Protein AF-A0A1W9V615-F1 (afdb_monomer_lite)

Radius of gyration: 16.66 Å; chains: 1; bounding box: 46×24×48 Å

Foldseek 3Di:
DVVVVVVVVVVVVVLVVLLVVQLVVLLVVLCVLCVVFQADPVLSSVLSNVLSCVVSVLVVVCVVVVVPDPVVVSVVVSCVVSPPVSNVSRNVRGPPDDDD

pLDDT: mean 83.82, std 13.17, range [39.44, 96.44]

Sequence (100 aa):
MVLNTFNSVERDILENHLYNESFTIIYEVVNELASDIDVNEKDKIYIANFYKIAFVGTIIEWIKNNMIEDPNIIINKLQKIITGDIHRALLKFRKNEEPN

Secondary structure (DSSP, 8-state):
-HHHHHHHHHHHHHHHHHHHHHHHHHHHHHHHHTTTS-B-HHHHHHHHHHHHHHHHHHHHHHHHTTT-S-HHHHHHHHHHHHHHHHHHHHHHTBTT----

Structure (mmCIF, N/CA/C/O backbone):
data_AF-A0A1W9V615-F1
#
_entry.id   AF-A0A1W9V615-F1
#
loop_
_atom_site.group_PDB
_atom_site.id
_atom_site.type_symbol
_atom_site.label_atom_id
_atom_site.label_alt_id
_atom_site.label_comp_id
_atom_site.label_asym_id
_atom_site.label_entity_id
_atom_site.label_seq_id
_atom_site.pdbx_PDB_ins_code
_atom_site.Cartn_x
_atom_site.Cartn_y
_atom_site.Cartn_z
_atom_site.occupancy
_atom_site.B_iso_or_equiv
_atom_site.auth_seq_id
_atom_site.auth_comp_id
_atom_site.auth_asym_id
_atom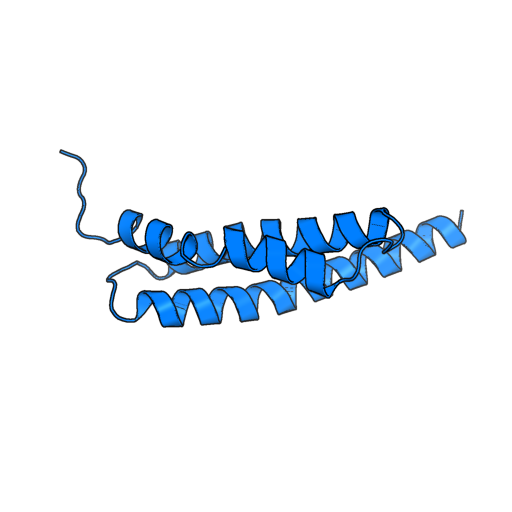_site.auth_atom_id
_atom_site.pdbx_PDB_model_num
ATOM 1 N N . MET A 1 1 ? 29.040 9.338 -16.635 1.00 49.78 1 MET A N 1
ATOM 2 C CA . MET A 1 1 ? 28.445 9.878 -15.391 1.00 49.78 1 MET A CA 1
ATOM 3 C C . MET A 1 1 ? 27.041 10.439 -15.630 1.00 49.78 1 MET A C 1
ATOM 5 O O . MET A 1 1 ? 26.149 10.062 -14.892 1.00 49.78 1 MET A O 1
ATOM 9 N N . VAL A 1 2 ? 26.806 11.201 -16.711 1.00 52.56 2 VAL A N 1
ATOM 10 C CA . VAL A 1 2 ? 25.481 11.769 -17.057 1.00 52.56 2 VAL A CA 1
ATOM 11 C C . VAL A 1 2 ? 24.377 10.715 -17.252 1.00 52.56 2 VAL A C 1
ATOM 13 O O . VAL A 1 2 ? 23.309 10.875 -16.685 1.00 52.56 2 VAL A O 1
ATOM 16 N N . LEU A 1 3 ? 24.632 9.602 -17.957 1.00 45.81 3 LEU A N 1
ATOM 17 C CA . LEU A 1 3 ? 23.621 8.549 -18.180 1.00 45.81 3 LEU A CA 1
ATOM 18 C C . LEU A 1 3 ? 23.212 7.817 -16.884 1.00 45.81 3 LEU A C 1
ATOM 20 O O . LEU A 1 3 ? 22.059 7.441 -16.716 1.00 45.81 3 LEU A O 1
ATOM 24 N N . ASN A 1 4 ? 24.146 7.653 -15.940 1.00 49.25 4 ASN A N 1
ATOM 25 C CA . ASN A 1 4 ? 23.865 7.015 -14.649 1.00 49.25 4 ASN A CA 1
ATOM 26 C C . ASN A 1 4 ? 23.037 7.929 -13.739 1.00 49.25 4 ASN A C 1
ATOM 28 O O . ASN A 1 4 ? 22.144 7.441 -13.059 1.00 49.25 4 ASN A O 1
ATOM 32 N N . THR A 1 5 ? 23.311 9.237 -13.761 1.00 53.31 5 THR A N 1
ATOM 33 C CA . THR A 1 5 ? 22.517 10.249 -13.050 1.00 53.31 5 THR A CA 1
ATOM 34 C C . THR A 1 5 ? 21.151 10.461 -13.707 1.00 53.31 5 THR A C 1
ATOM 36 O O . THR A 1 5 ? 20.156 10.621 -13.018 1.00 53.31 5 THR A O 1
ATOM 39 N N . PHE A 1 6 ? 21.066 10.401 -15.036 1.00 55.19 6 PHE A N 1
ATOM 40 C CA . PHE A 1 6 ? 19.795 10.471 -15.760 1.00 55.19 6 PHE A CA 1
ATOM 41 C C . PHE A 1 6 ? 18.902 9.266 -15.420 1.00 55.19 6 PHE A C 1
ATOM 43 O O . PHE A 1 6 ? 17.769 9.441 -14.983 1.00 55.19 6 PHE A O 1
ATOM 50 N N . ASN A 1 7 ? 19.472 8.054 -15.447 1.00 61.19 7 ASN A N 1
ATOM 51 C CA . ASN A 1 7 ? 18.787 6.837 -15.010 1.00 61.19 7 ASN A CA 1
ATOM 52 C C . ASN A 1 7 ? 18.434 6.831 -13.511 1.00 61.19 7 ASN A C 1
ATOM 54 O O . ASN A 1 7 ? 17.588 6.034 -13.109 1.00 61.19 7 ASN A O 1
ATOM 58 N N . SER A 1 8 ? 19.116 7.605 -12.656 1.00 66.88 8 SER A N 1
ATOM 59 C CA . SER A 1 8 ? 18.752 7.717 -11.236 1.00 66.88 8 SER A CA 1
ATOM 60 C C . SER A 1 8 ? 17.623 8.725 -11.030 1.00 66.88 8 SER A C 1
ATOM 62 O O . SER A 1 8 ? 16.685 8.420 -10.312 1.00 66.88 8 SER A O 1
ATOM 64 N N . VAL A 1 9 ? 17.655 9.865 -11.728 1.00 71.06 9 VAL A N 1
ATOM 65 C CA . VAL A 1 9 ? 16.590 10.880 -11.674 1.00 71.06 9 VAL A CA 1
ATOM 66 C C . VAL A 1 9 ? 15.263 10.328 -12.201 1.00 71.06 9 VAL A C 1
ATOM 68 O O . VAL A 1 9 ? 14.234 10.514 -11.560 1.00 71.06 9 VAL A O 1
ATOM 71 N N . GLU A 1 10 ? 15.261 9.601 -13.322 1.00 72.44 10 GLU A N 1
ATOM 72 C CA . GLU A 1 10 ? 14.039 8.956 -13.830 1.00 72.44 10 GLU A CA 1
ATOM 73 C C . GLU A 1 10 ? 13.511 7.873 -12.879 1.00 72.44 10 GLU A C 1
ATOM 75 O O . GLU A 1 10 ? 12.299 7.725 -12.723 1.00 72.44 10 GLU A O 1
ATOM 80 N N . ARG A 1 11 ? 14.413 7.155 -12.195 1.00 75.12 11 ARG A N 1
ATOM 81 C CA . ARG A 1 11 ? 14.037 6.190 -11.155 1.00 75.12 11 ARG A CA 1
ATOM 82 C C . ARG A 1 11 ? 13.401 6.868 -9.949 1.00 75.12 11 ARG A C 1
ATOM 84 O O . ARG A 1 11 ? 12.358 6.400 -9.514 1.00 75.12 11 ARG A O 1
ATOM 91 N N . ASP A 1 12 ? 13.960 7.975 -9.472 1.00 81.12 12 ASP A N 1
ATOM 92 C CA . ASP A 1 12 ? 13.401 8.732 -8.347 1.00 81.12 12 ASP A CA 1
ATOM 93 C C . ASP A 1 12 ? 12.025 9.330 -8.692 1.00 81.12 12 ASP A C 1
ATOM 95 O O . ASP A 1 12 ? 11.122 9.356 -7.856 1.00 81.12 12 ASP A O 1
ATOM 99 N N . ILE A 1 13 ? 11.830 9.791 -9.935 1.00 82.88 13 ILE A N 1
ATOM 100 C CA . ILE A 1 13 ? 10.528 10.282 -10.416 1.00 82.88 13 ILE A CA 1
ATOM 101 C C . ILE A 1 13 ? 9.504 9.144 -10.455 1.00 82.88 13 ILE A C 1
ATOM 103 O O . ILE A 1 13 ? 8.395 9.303 -9.944 1.00 82.88 13 ILE A O 1
ATOM 107 N N . LEU A 1 14 ? 9.875 7.998 -11.031 1.00 83.31 14 LEU A N 1
ATOM 108 C CA . LEU A 1 14 ? 9.008 6.824 -11.100 1.00 83.31 14 LEU A CA 1
ATOM 109 C C . LEU A 1 14 ? 8.656 6.305 -9.703 1.00 83.31 14 LEU A C 1
ATOM 111 O O . LEU A 1 14 ? 7.495 6.025 -9.428 1.00 83.31 14 LEU A O 1
ATOM 115 N N . GLU A 1 15 ? 9.640 6.207 -8.815 1.00 84.12 15 GLU A N 1
ATOM 116 C CA . GLU A 1 15 ? 9.455 5.753 -7.441 1.00 84.12 15 GLU A CA 1
ATOM 117 C C . GLU A 1 15 ? 8.520 6.692 -6.666 1.00 84.12 15 GLU A C 1
ATOM 119 O O . GLU A 1 15 ? 7.556 6.227 -6.059 1.00 84.12 15 GLU A O 1
ATOM 124 N N . ASN A 1 16 ? 8.712 8.011 -6.765 1.00 86.75 16 ASN A N 1
ATOM 125 C CA . ASN A 1 16 ? 7.805 8.984 -6.150 1.00 86.75 16 ASN A CA 1
ATOM 126 C C . ASN A 1 16 ? 6.382 8.908 -6.716 1.00 86.75 16 ASN A C 1
ATOM 128 O O . ASN A 1 16 ? 5.414 8.978 -5.957 1.00 86.75 16 ASN A O 1
ATOM 132 N N . HIS A 1 17 ? 6.240 8.748 -8.034 1.00 87.25 17 HIS A N 1
ATOM 133 C CA . HIS A 1 17 ? 4.930 8.569 -8.656 1.00 87.25 17 HIS A CA 1
ATOM 134 C C . HIS A 1 17 ? 4.243 7.298 -8.137 1.00 87.25 17 HIS A C 1
ATOM 136 O O . HIS A 1 17 ? 3.109 7.367 -7.668 1.00 87.25 17 HIS A O 1
ATOM 142 N N . LEU A 1 18 ? 4.957 6.167 -8.116 1.00 87.56 18 LEU A N 1
ATOM 143 C CA . LEU A 1 18 ? 4.449 4.904 -7.584 1.00 87.56 18 LEU A CA 1
ATOM 144 C C . LEU A 1 18 ? 4.044 5.029 -6.114 1.00 87.56 18 LEU A C 1
ATOM 146 O O . LEU A 1 18 ? 2.983 4.532 -5.746 1.00 87.56 18 LEU A O 1
ATOM 150 N N . TYR A 1 19 ? 4.832 5.705 -5.275 1.00 88.50 19 TYR A N 1
ATOM 151 C CA . TYR A 1 19 ? 4.476 5.918 -3.870 1.00 88.50 19 TYR A CA 1
ATOM 152 C C . TYR A 1 19 ? 3.191 6.720 -3.692 1.00 88.50 19 TYR A C 1
ATOM 154 O O . TYR A 1 19 ? 2.379 6.358 -2.838 1.00 88.50 19 TYR A O 1
ATOM 162 N N . ASN A 1 20 ? 3.001 7.779 -4.476 1.00 89.00 20 ASN A N 1
ATOM 163 C CA . ASN A 1 20 ? 1.821 8.630 -4.367 1.00 89.00 20 ASN A CA 1
ATOM 164 C C . ASN A 1 20 ? 0.555 7.891 -4.815 1.00 89.00 20 ASN A C 1
ATOM 166 O O . ASN A 1 20 ? -0.415 7.836 -4.061 1.00 89.00 20 ASN A O 1
ATOM 170 N N . GLU A 1 21 ? 0.586 7.255 -5.988 1.00 89.50 21 GLU A N 1
ATOM 171 C CA . GLU A 1 21 ? -0.566 6.509 -6.515 1.00 89.50 21 GLU A CA 1
ATOM 172 C C . GLU A 1 21 ? -0.907 5.301 -5.633 1.00 89.50 21 GLU A C 1
ATOM 174 O O . GLU A 1 21 ? -2.064 5.072 -5.278 1.00 89.50 21 GLU A O 1
ATOM 179 N N . SER A 1 22 ? 0.114 4.553 -5.202 1.00 89.69 22 SER A N 1
ATOM 180 C CA . SER A 1 22 ? -0.093 3.360 -4.376 1.00 89.69 22 SER A CA 1
ATOM 181 C C . SER A 1 22 ? -0.662 3.707 -3.006 1.00 89.69 22 SER A C 1
ATOM 183 O O . SER A 1 22 ? -1.425 2.918 -2.458 1.00 89.69 22 SER A O 1
ATOM 185 N N . PHE A 1 23 ? -0.318 4.868 -2.435 1.00 92.38 23 PHE A N 1
ATOM 186 C CA . PHE A 1 23 ? -0.924 5.290 -1.175 1.00 92.38 23 PHE A CA 1
ATOM 187 C C . PHE A 1 23 ? -2.433 5.467 -1.329 1.00 92.38 23 PHE A C 1
ATOM 189 O O . PHE A 1 23 ? -3.174 4.899 -0.534 1.00 92.38 23 PHE A O 1
ATOM 196 N N . THR A 1 24 ? -2.876 6.197 -2.356 1.00 93.12 24 THR A N 1
ATOM 197 C CA . THR A 1 24 ? -4.300 6.439 -2.622 1.00 93.12 24 THR A CA 1
ATOM 198 C C . THR A 1 24 ? -5.059 5.125 -2.782 1.00 93.12 24 THR A C 1
ATOM 200 O O . THR A 1 24 ? -6.013 4.884 -2.048 1.00 93.12 24 THR A O 1
ATOM 203 N N . ILE A 1 25 ? -4.569 4.231 -3.648 1.00 90.38 25 ILE A N 1
ATOM 204 C CA . ILE A 1 25 ? -5.206 2.932 -3.920 1.00 90.38 25 ILE A CA 1
ATOM 205 C C . ILE A 1 25 ? -5.324 2.096 -2.641 1.00 90.38 25 ILE A C 1
ATOM 207 O O . ILE A 1 25 ? -6.389 1.575 -2.314 1.00 90.38 25 ILE A O 1
ATOM 211 N N . ILE A 1 26 ? -4.227 1.953 -1.894 1.00 91.81 26 ILE A N 1
ATOM 212 C CA . ILE A 1 26 ? -4.219 1.128 -0.683 1.00 91.81 26 ILE A CA 1
ATOM 213 C C . ILE A 1 26 ? -5.085 1.758 0.412 1.00 91.81 26 ILE A C 1
ATOM 215 O O . ILE A 1 26 ? -5.775 1.041 1.133 1.00 91.81 26 ILE A O 1
ATOM 219 N N . TYR A 1 27 ? -5.064 3.081 0.550 1.00 95.00 27 TYR A N 1
ATOM 220 C CA . TYR A 1 27 ? -5.849 3.782 1.557 1.00 95.00 27 TYR A CA 1
ATOM 221 C C . TYR A 1 27 ? -7.358 3.702 1.281 1.00 95.00 27 TYR A C 1
ATOM 223 O O . TYR A 1 27 ? -8.127 3.509 2.221 1.00 95.00 27 TYR A O 1
ATOM 231 N N . GLU A 1 28 ? -7.789 3.759 0.019 1.00 93.75 28 GLU A N 1
ATOM 232 C CA . GLU A 1 28 ? -9.185 3.504 -0.365 1.00 93.75 28 GLU A CA 1
ATOM 233 C C . GLU A 1 28 ? -9.635 2.097 0.050 1.00 93.75 28 GLU A C 1
ATOM 235 O O . GLU A 1 28 ? -10.664 1.958 0.711 1.00 93.75 28 GLU A O 1
ATOM 240 N N . VAL A 1 29 ? -8.817 1.072 -0.218 1.00 91.62 29 VAL A N 1
ATOM 241 C CA . VAL A 1 29 ? -9.092 -0.312 0.212 1.00 91.62 29 VAL A CA 1
ATOM 242 C C . VAL A 1 29 ? -9.142 -0.430 1.739 1.00 91.62 29 VAL A C 1
ATOM 244 O O . VAL A 1 29 ? -10.013 -1.103 2.286 1.00 91.62 29 VAL A O 1
ATOM 247 N N . VAL A 1 30 ? -8.224 0.224 2.458 1.00 94.00 30 VAL A N 1
ATOM 248 C CA . VAL A 1 30 ? -8.238 0.253 3.930 1.00 94.00 30 VAL A CA 1
ATOM 249 C C . VAL A 1 30 ? -9.522 0.899 4.449 1.00 94.00 30 VAL A C 1
ATOM 251 O O . VAL A 1 30 ? -10.109 0.388 5.399 1.00 94.00 30 VAL A O 1
ATOM 254 N N . ASN A 1 31 ? -9.972 1.995 3.838 1.00 95.06 31 ASN A N 1
ATOM 255 C CA . ASN A 1 31 ? -11.207 2.669 4.227 1.00 95.06 31 ASN A CA 1
ATOM 256 C C . ASN A 1 31 ? -12.448 1.825 3.957 1.00 95.06 31 ASN A C 1
ATOM 258 O O . ASN A 1 31 ? -13.313 1.756 4.828 1.00 95.06 31 ASN A O 1
ATOM 262 N N . GLU A 1 32 ? -12.514 1.167 2.799 1.00 93.31 32 GLU A N 1
ATOM 263 C CA . GLU A 1 32 ? -13.593 0.237 2.463 1.00 93.31 32 GLU A CA 1
ATOM 264 C C . GLU A 1 32 ? -13.661 -0.906 3.482 1.00 93.31 32 GLU A C 1
ATOM 266 O O . GLU A 1 32 ? -14.711 -1.165 4.058 1.00 93.31 32 GLU A O 1
ATOM 271 N N . LEU A 1 33 ? -12.525 -1.537 3.795 1.00 92.38 33 LEU A N 1
ATOM 272 C CA . LEU A 1 33 ? -12.469 -2.649 4.750 1.00 92.38 33 LEU A CA 1
ATOM 273 C C . LEU A 1 33 ? -12.687 -2.227 6.209 1.00 92.38 33 LEU A C 1
ATOM 275 O O . LEU A 1 33 ? -13.009 -3.067 7.048 1.00 92.38 33 LEU A O 1
ATOM 279 N N . ALA A 1 34 ? -12.477 -0.951 6.532 1.00 93.94 34 ALA A N 1
ATOM 280 C CA . ALA A 1 34 ? -12.672 -0.408 7.869 1.00 93.94 34 ALA A CA 1
ATOM 281 C C . ALA A 1 34 ? -14.069 0.191 8.083 1.00 93.94 34 ALA A C 1
ATOM 283 O O . ALA A 1 34 ? -14.313 0.715 9.169 1.00 93.94 34 ALA A O 1
ATOM 284 N N . SER A 1 35 ? -14.975 0.154 7.096 1.00 92.75 35 SER A N 1
ATOM 285 C CA . SER A 1 35 ? -16.310 0.765 7.209 1.00 92.75 35 SER A CA 1
ATOM 286 C C . SER A 1 35 ? -17.087 0.269 8.432 1.00 92.75 35 SER A C 1
ATOM 288 O O . SER A 1 35 ? -17.771 1.055 9.084 1.00 92.75 35 SER A O 1
ATOM 290 N N . ASP A 1 36 ? -16.905 -1.008 8.779 1.00 91.50 36 ASP A N 1
ATOM 291 C CA . ASP A 1 36 ? -17.581 -1.685 9.890 1.00 91.50 36 ASP A CA 1
ATOM 292 C C . ASP A 1 36 ? -16.662 -1.925 11.108 1.00 91.50 36 ASP A C 1
ATOM 294 O O . ASP A 1 36 ? -17.005 -2.680 12.022 1.00 91.50 36 ASP A O 1
ATOM 298 N N . ILE A 1 37 ? -15.477 -1.300 11.142 1.00 92.25 37 ILE A N 1
ATOM 299 C CA . ILE A 1 37 ? -14.484 -1.469 12.213 1.00 92.25 37 ILE A CA 1
ATOM 300 C C . ILE A 1 37 ? -14.129 -0.101 12.799 1.00 92.25 37 ILE A C 1
ATOM 302 O O . ILE A 1 37 ? -13.605 0.775 12.112 1.00 92.25 37 ILE A O 1
ATOM 306 N N . ASP A 1 38 ? -14.346 0.074 14.104 1.00 93.31 38 ASP A N 1
ATOM 307 C CA . ASP A 1 38 ? -13.947 1.300 14.799 1.00 93.31 38 ASP A CA 1
ATOM 308 C C . ASP A 1 38 ? -12.423 1.344 15.017 1.00 93.31 38 ASP A C 1
ATOM 310 O O . ASP A 1 38 ? -11.890 0.867 16.024 1.00 93.31 38 ASP A O 1
ATOM 314 N N . VAL A 1 39 ? -11.723 1.900 14.027 1.00 94.06 39 VAL A N 1
ATOM 315 C CA . VAL A 1 39 ? -10.269 2.115 13.994 1.00 94.06 39 VAL A CA 1
ATOM 316 C C . VAL A 1 39 ? -9.981 3.611 13.876 1.00 94.06 39 VAL A C 1
ATOM 318 O O . VAL A 1 39 ? -10.665 4.327 13.138 1.00 94.06 39 VAL A O 1
ATOM 321 N N . ASN A 1 40 ? -8.961 4.114 14.580 1.00 94.19 40 ASN A N 1
ATOM 322 C CA . ASN A 1 40 ? -8.551 5.512 14.434 1.00 94.19 40 ASN A CA 1
ATOM 323 C C . ASN A 1 40 ? -8.021 5.799 13.028 1.00 94.19 40 ASN A C 1
ATOM 325 O O . ASN A 1 40 ? -7.316 4.989 12.433 1.00 94.19 40 ASN A O 1
ATOM 329 N N . GLU A 1 41 ? -8.225 7.028 12.562 1.00 95.06 41 GLU A N 1
ATOM 330 C CA . GLU A 1 41 ? -7.693 7.483 11.277 1.00 95.06 41 GLU A CA 1
ATOM 331 C C . GLU A 1 41 ? -6.164 7.342 11.176 1.00 95.06 41 GLU A C 1
ATOM 333 O O . GLU A 1 41 ? -5.626 6.912 10.160 1.00 95.06 41 GLU A O 1
ATOM 338 N N . LYS A 1 42 ? -5.445 7.619 12.272 1.00 95.25 42 LYS A N 1
ATOM 339 C CA . LYS A 1 42 ? -3.984 7.454 12.332 1.00 95.25 42 LYS A CA 1
ATOM 340 C C . LYS A 1 42 ? -3.546 6.010 12.083 1.00 95.25 42 LYS A C 1
ATOM 342 O O . LYS A 1 42 ? -2.549 5.794 11.399 1.00 95.25 42 LYS A O 1
ATOM 347 N N . ASP A 1 43 ? -4.298 5.046 12.605 1.00 95.38 43 ASP A N 1
ATOM 348 C CA . ASP A 1 43 ? -3.991 3.625 12.456 1.00 95.38 43 ASP A CA 1
ATOM 349 C C . ASP A 1 43 ? -4.310 3.157 11.030 1.00 95.38 43 ASP A C 1
ATOM 351 O O . ASP A 1 43 ? -3.512 2.440 10.430 1.00 95.38 43 ASP A O 1
ATOM 355 N N . LYS A 1 44 ? -5.399 3.652 10.420 1.00 95.38 44 LYS A N 1
ATOM 356 C CA . LYS A 1 44 ? -5.694 3.425 8.993 1.00 95.38 44 LYS A CA 1
ATOM 357 C C . LYS A 1 44 ? -4.573 3.943 8.091 1.00 95.38 44 LYS A C 1
ATOM 359 O O . LYS A 1 44 ? -4.095 3.216 7.221 1.00 95.38 44 LYS A O 1
ATOM 364 N N . ILE A 1 45 ? -4.102 5.169 8.331 1.00 96.44 45 ILE A N 1
ATOM 365 C CA . ILE A 1 45 ? -2.974 5.767 7.600 1.00 96.44 45 ILE A CA 1
ATOM 366 C C . ILE A 1 45 ? -1.694 4.946 7.801 1.00 96.44 45 ILE A C 1
ATOM 368 O O . ILE A 1 45 ? -0.926 4.760 6.853 1.00 96.44 45 ILE A O 1
ATOM 372 N N . TYR A 1 46 ? -1.442 4.450 9.014 1.00 95.38 46 TYR A N 1
ATOM 373 C CA . TYR A 1 46 ? -0.284 3.605 9.298 1.00 95.38 46 TYR A CA 1
ATOM 374 C C . TYR A 1 46 ? -0.344 2.280 8.525 1.00 95.38 46 TYR A C 1
ATOM 376 O O . TYR A 1 46 ? 0.609 1.935 7.823 1.00 95.38 46 TYR A O 1
ATOM 384 N N . ILE A 1 47 ? -1.484 1.585 8.585 1.00 93.94 47 ILE A N 1
ATOM 385 C CA . ILE A 1 47 ? -1.749 0.351 7.835 1.00 93.94 47 ILE A CA 1
ATOM 386 C C . ILE A 1 47 ? -1.547 0.597 6.334 1.00 93.94 47 ILE A C 1
ATOM 388 O O . ILE A 1 47 ? -0.789 -0.127 5.688 1.00 93.94 47 ILE A O 1
ATOM 392 N N . ALA A 1 48 ? -2.148 1.656 5.784 1.00 94.38 48 ALA A N 1
ATOM 393 C CA . ALA A 1 48 ? -2.017 1.985 4.369 1.00 94.38 48 ALA A CA 1
ATOM 394 C C . ALA A 1 48 ? -0.560 2.253 3.963 1.00 94.38 48 ALA A C 1
ATOM 396 O O . ALA A 1 48 ? -0.091 1.749 2.943 1.00 94.38 48 ALA A O 1
ATOM 397 N N . ASN A 1 49 ? 0.196 2.986 4.785 1.00 94.81 49 ASN A N 1
ATOM 398 C CA . ASN A 1 49 ? 1.613 3.235 4.530 1.00 94.81 49 ASN A CA 1
ATOM 399 C C . ASN A 1 49 ? 2.455 1.956 4.538 1.00 94.81 49 ASN A C 1
ATOM 401 O O . ASN A 1 49 ? 3.337 1.822 3.688 1.00 94.81 49 ASN A O 1
ATOM 405 N N . PHE A 1 50 ? 2.187 1.023 5.453 1.00 93.38 50 PHE A N 1
ATOM 406 C CA . PHE A 1 50 ? 2.893 -0.256 5.505 1.00 93.38 50 PHE A CA 1
ATOM 407 C C . PHE A 1 50 ? 2.701 -1.055 4.207 1.00 93.38 50 PHE A C 1
ATOM 409 O O . PHE A 1 50 ? 3.678 -1.444 3.563 1.00 93.38 50 PHE A O 1
ATOM 416 N N . TYR A 1 51 ? 1.453 -1.235 3.768 1.00 91.38 51 TYR A N 1
ATOM 417 C CA . TYR A 1 51 ? 1.160 -1.987 2.544 1.00 91.38 51 TYR A CA 1
ATOM 418 C C . TYR A 1 51 ? 1.590 -1.254 1.270 1.00 91.38 51 TYR A C 1
ATOM 420 O O . TYR A 1 51 ? 2.055 -1.902 0.335 1.00 91.38 51 TYR A O 1
ATOM 428 N N . LYS A 1 52 ? 1.542 0.084 1.247 1.00 91.38 52 LYS A N 1
ATOM 429 C CA . LYS A 1 52 ? 2.134 0.901 0.176 1.00 91.38 52 LYS A CA 1
ATOM 430 C C . LYS A 1 52 ? 3.621 0.591 -0.008 1.00 91.38 52 LYS A C 1
ATOM 432 O O . LYS A 1 52 ? 4.062 0.406 -1.136 1.00 91.38 52 LYS A O 1
ATOM 437 N N . ILE A 1 53 ? 4.398 0.529 1.078 1.00 90.94 53 ILE A N 1
ATOM 438 C CA . ILE A 1 53 ? 5.840 0.230 1.003 1.00 90.94 53 ILE A CA 1
ATOM 439 C C . ILE A 1 53 ? 6.067 -1.162 0.409 1.00 90.94 53 ILE A C 1
ATOM 441 O O . ILE A 1 53 ? 6.883 -1.308 -0.499 1.00 90.94 53 ILE A O 1
ATOM 445 N N . ALA A 1 54 ? 5.320 -2.168 0.872 1.00 89.19 54 ALA A N 1
ATOM 446 C CA . ALA A 1 54 ? 5.409 -3.521 0.328 1.00 89.19 54 ALA A CA 1
ATOM 447 C C . ALA A 1 54 ? 5.049 -3.561 -1.168 1.00 89.19 54 ALA A C 1
ATOM 449 O O . ALA A 1 54 ? 5.731 -4.217 -1.957 1.00 89.19 54 ALA A O 1
ATOM 450 N N . PHE A 1 55 ? 4.016 -2.818 -1.572 1.00 87.75 55 PHE A N 1
ATOM 451 C CA . PHE A 1 55 ? 3.559 -2.759 -2.955 1.00 87.75 55 PHE A CA 1
ATOM 452 C C . PHE A 1 55 ? 4.598 -2.117 -3.880 1.00 87.75 55 PHE A C 1
ATOM 454 O O . PHE A 1 55 ? 5.030 -2.729 -4.857 1.00 87.75 55 PHE A O 1
ATOM 461 N N . VAL A 1 56 ? 5.066 -0.918 -3.528 1.00 89.31 56 VAL A N 1
ATOM 462 C CA . VAL A 1 56 ? 6.070 -0.186 -4.309 1.00 89.31 56 VAL A CA 1
ATOM 463 C C . VAL A 1 56 ? 7.399 -0.937 -4.340 1.00 89.31 56 VAL A C 1
ATOM 465 O O . VAL A 1 56 ? 7.990 -1.077 -5.408 1.00 89.31 56 VAL A O 1
ATOM 468 N N . GLY A 1 57 ? 7.839 -1.496 -3.208 1.00 88.62 57 GLY A N 1
ATOM 469 C CA . GLY A 1 57 ? 9.053 -2.312 -3.140 1.00 88.62 57 GLY A CA 1
ATOM 470 C C . GLY A 1 57 ? 9.008 -3.511 -4.089 1.00 88.62 57 GLY A C 1
ATOM 471 O O . GLY A 1 57 ? 9.978 -3.762 -4.801 1.00 88.62 57 GLY A O 1
ATOM 472 N N . THR A 1 58 ? 7.855 -4.180 -4.177 1.00 88.50 58 THR A N 1
ATOM 473 C CA . THR A 1 58 ? 7.637 -5.305 -5.101 1.00 88.50 58 THR A CA 1
ATOM 474 C C . THR A 1 58 ? 7.751 -4.871 -6.569 1.00 88.50 58 THR A C 1
ATOM 476 O O . THR A 1 58 ? 8.409 -5.538 -7.368 1.00 88.50 58 THR A O 1
ATOM 479 N N . ILE A 1 59 ? 7.154 -3.732 -6.937 1.00 86.00 59 ILE A N 1
ATOM 480 C CA . ILE A 1 59 ? 7.237 -3.193 -8.306 1.00 86.00 59 ILE A CA 1
ATOM 481 C C . ILE A 1 59 ? 8.675 -2.787 -8.645 1.00 86.00 59 ILE A C 1
ATOM 483 O O . ILE A 1 59 ? 9.170 -3.099 -9.728 1.00 86.00 59 ILE A O 1
ATOM 487 N N . ILE A 1 60 ? 9.369 -2.124 -7.720 1.00 86.75 60 ILE A N 1
ATOM 488 C CA . ILE A 1 60 ? 10.764 -1.716 -7.911 1.00 86.75 60 ILE A CA 1
ATOM 489 C C . ILE A 1 60 ? 11.665 -2.937 -8.092 1.00 86.75 60 ILE A C 1
ATOM 491 O O . ILE A 1 60 ? 12.546 -2.918 -8.951 1.00 86.75 60 ILE A O 1
ATOM 495 N N . GLU A 1 61 ? 11.470 -3.995 -7.306 1.00 87.75 61 GLU A N 1
ATOM 496 C CA . GLU A 1 61 ? 12.224 -5.241 -7.452 1.00 87.75 61 GLU A CA 1
ATOM 497 C C . GLU A 1 61 ? 11.996 -5.877 -8.827 1.00 87.75 61 GLU A C 1
ATOM 499 O O . GLU A 1 61 ? 12.956 -6.256 -9.500 1.00 87.75 61 GLU A O 1
ATOM 504 N N . TRP A 1 62 ? 10.751 -5.907 -9.302 1.00 87.38 62 TRP A N 1
ATOM 505 C CA . TRP A 1 62 ? 10.435 -6.387 -10.645 1.00 87.38 62 TRP A CA 1
ATOM 506 C C . TRP A 1 62 ? 11.124 -5.579 -11.751 1.00 87.38 62 TRP A C 1
ATOM 508 O O . TRP A 1 62 ? 11.732 -6.158 -12.655 1.00 87.38 62 TRP A O 1
ATOM 518 N N . ILE A 1 63 ? 11.096 -4.247 -11.652 1.00 84.00 63 ILE A N 1
ATOM 519 C CA . ILE A 1 63 ? 11.777 -3.355 -12.600 1.00 84.00 63 ILE A CA 1
ATOM 520 C C . ILE A 1 63 ? 13.293 -3.589 -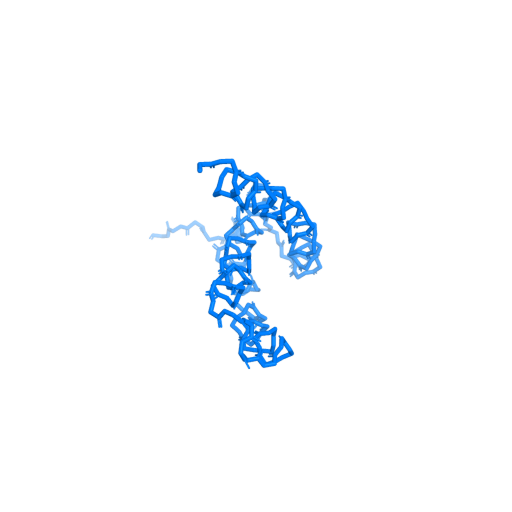12.565 1.00 84.00 6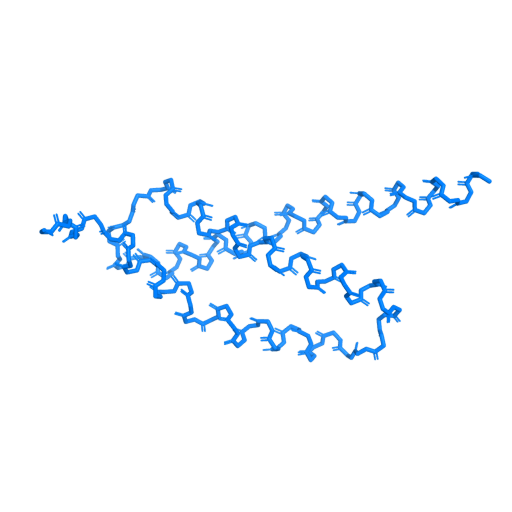3 ILE A C 1
ATOM 522 O O . ILE A 1 63 ? 13.928 -3.693 -13.615 1.00 84.00 63 ILE A O 1
ATOM 526 N N . LYS A 1 64 ? 13.884 -3.720 -11.368 1.00 84.88 64 LYS A N 1
ATOM 527 C CA . LYS A 1 64 ? 15.315 -4.024 -11.187 1.00 84.88 64 LYS A CA 1
ATOM 528 C C . LYS A 1 64 ? 15.704 -5.372 -11.794 1.00 84.88 64 LYS A C 1
ATOM 530 O O . LYS A 1 64 ? 16.815 -5.500 -12.300 1.00 84.88 64 LYS A O 1
ATOM 535 N N . ASN A 1 65 ? 14.788 -6.336 -11.796 1.00 86.25 65 ASN A N 1
ATOM 536 C CA . ASN A 1 65 ? 14.964 -7.657 -12.396 1.00 86.25 65 ASN A CA 1
ATOM 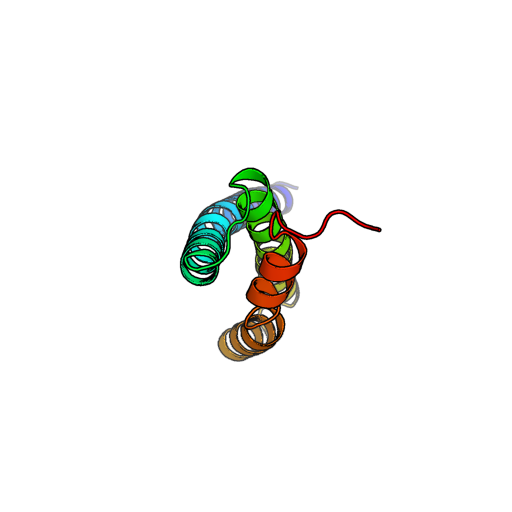537 C C . ASN A 1 65 ? 14.600 -7.689 -13.893 1.00 86.25 65 ASN A C 1
ATOM 539 O O . ASN A 1 65 ? 14.178 -8.724 -14.405 1.00 86.25 65 ASN A O 1
ATOM 543 N N . ASN A 1 66 ? 14.763 -6.566 -14.604 1.00 85.12 66 ASN A N 1
ATOM 544 C CA . ASN A 1 66 ? 14.501 -6.418 -16.040 1.00 85.12 66 ASN A CA 1
ATOM 545 C C . ASN A 1 66 ? 13.089 -6.838 -16.476 1.00 85.12 66 ASN A C 1
ATOM 547 O O . ASN A 1 66 ? 12.893 -7.210 -17.632 1.00 85.12 66 ASN A O 1
ATOM 551 N N . MET A 1 67 ? 12.111 -6.776 -15.569 1.00 86.69 67 MET A N 1
ATOM 552 C CA . MET A 1 67 ? 10.706 -7.061 -15.863 1.00 86.69 67 MET A CA 1
ATOM 553 C C . MET A 1 67 ? 10.469 -8.447 -16.497 1.00 86.69 67 MET A C 1
ATOM 555 O O . MET A 1 67 ? 9.597 -8.607 -17.345 1.00 86.69 67 MET A O 1
ATOM 559 N N . ILE A 1 68 ? 11.271 -9.452 -16.116 1.00 87.75 68 ILE A N 1
ATOM 560 C CA . ILE A 1 68 ? 11.248 -10.790 -16.740 1.00 87.75 68 ILE A CA 1
ATOM 561 C C . ILE A 1 68 ? 9.930 -11.530 -16.465 1.00 87.75 68 ILE A C 1
ATOM 563 O O . ILE A 1 68 ? 9.420 -12.237 -17.333 1.00 87.75 68 ILE A O 1
ATOM 567 N N . GLU A 1 69 ? 9.389 -11.398 -15.252 1.00 86.62 69 GLU A N 1
ATOM 568 C CA . GLU A 1 69 ? 8.084 -11.968 -14.901 1.00 86.62 69 GLU A CA 1
ATOM 569 C C . GLU A 1 69 ? 6.948 -11.137 -15.509 1.00 86.62 69 GLU A C 1
ATOM 571 O O . GLU A 1 69 ? 7.039 -9.915 -15.592 1.00 86.62 69 GLU A O 1
ATOM 576 N N . ASP A 1 70 ? 5.844 -11.786 -15.883 1.00 88.06 70 ASP A N 1
ATOM 577 C CA . ASP A 1 70 ? 4.632 -11.073 -16.289 1.00 88.06 70 ASP A CA 1
ATOM 578 C C . ASP A 1 70 ? 4.123 -10.207 -15.112 1.00 88.06 70 ASP A C 1
ATOM 580 O O . ASP A 1 70 ? 3.964 -10.726 -13.998 1.00 88.06 70 ASP A O 1
ATOM 584 N N . PRO A 1 71 ? 3.844 -8.906 -15.320 1.00 81.69 71 PRO A N 1
ATOM 585 C CA . PRO A 1 71 ? 3.397 -8.009 -14.253 1.00 81.69 71 PRO A CA 1
ATOM 586 C C . PRO A 1 71 ? 2.125 -8.503 -13.551 1.00 81.69 71 PRO A C 1
ATOM 588 O O . PRO A 1 71 ? 1.978 -8.322 -12.342 1.00 81.69 71 PRO A O 1
ATOM 591 N N . ASN A 1 72 ? 1.230 -9.197 -14.261 1.00 84.88 72 ASN A N 1
ATOM 592 C CA . ASN A 1 72 ? 0.019 -9.764 -13.674 1.00 84.88 72 ASN A CA 1
ATOM 593 C C . ASN A 1 72 ? 0.340 -10.864 -12.660 1.00 84.88 72 ASN A C 1
ATOM 595 O O . ASN A 1 72 ? -0.385 -11.028 -11.681 1.00 84.88 72 ASN A O 1
ATOM 599 N N . ILE A 1 73 ? 1.422 -11.625 -12.854 1.00 87.62 73 ILE A N 1
ATOM 600 C CA . ILE A 1 73 ? 1.846 -12.653 -11.893 1.00 87.62 73 ILE A CA 1
ATOM 601 C C . ILE A 1 73 ? 2.259 -11.993 -10.580 1.00 87.62 73 ILE A C 1
ATOM 603 O O . ILE A 1 73 ? 1.871 -12.457 -9.506 1.00 87.62 73 ILE A O 1
ATOM 607 N N . ILE A 1 74 ? 3.006 -10.896 -10.660 1.00 85.38 74 ILE A N 1
ATOM 608 C CA . ILE A 1 74 ? 3.486 -10.161 -9.490 1.00 85.38 74 ILE A CA 1
ATOM 609 C C . ILE A 1 74 ? 2.331 -9.486 -8.763 1.00 85.38 74 ILE A C 1
ATOM 611 O O . ILE A 1 74 ? 2.196 -9.663 -7.554 1.00 85.38 74 ILE A O 1
ATOM 615 N N . ILE A 1 75 ? 1.449 -8.806 -9.499 1.00 80.25 75 ILE A N 1
ATOM 616 C CA . ILE A 1 75 ? 0.238 -8.193 -8.943 1.00 80.25 75 ILE A CA 1
ATOM 617 C C . ILE A 1 75 ? -0.633 -9.256 -8.262 1.00 80.25 75 ILE A C 1
ATOM 619 O O . ILE A 1 75 ? -1.068 -9.050 -7.134 1.00 80.25 75 ILE A O 1
ATOM 623 N N . ASN A 1 76 ? -0.821 -10.428 -8.875 1.00 85.38 76 ASN A N 1
ATOM 624 C CA . ASN A 1 76 ? -1.599 -11.516 -8.279 1.00 85.38 76 ASN A CA 1
ATOM 625 C C . ASN A 1 76 ? -0.957 -12.086 -7.005 1.00 85.38 76 ASN A C 1
ATOM 627 O O . ASN A 1 76 ? -1.662 -12.371 -6.036 1.00 85.38 76 ASN A O 1
ATOM 631 N N . LYS A 1 77 ? 0.370 -12.288 -6.983 1.00 85.50 77 LYS A N 1
ATOM 632 C CA . LYS A 1 77 ? 1.096 -12.728 -5.775 1.00 85.50 77 LYS A CA 1
ATOM 633 C C . LYS A 1 77 ? 0.926 -11.706 -4.649 1.00 85.50 77 LYS A C 1
ATOM 635 O O . LYS A 1 77 ? 0.634 -12.080 -3.518 1.00 85.50 77 LYS A O 1
ATOM 640 N N . LEU A 1 78 ? 1.059 -10.429 -4.985 1.00 81.56 78 LEU A N 1
ATOM 641 C CA . LEU A 1 78 ? 0.951 -9.315 -4.058 1.00 81.56 78 LEU A CA 1
ATOM 642 C C . LEU A 1 78 ? -0.471 -9.164 -3.506 1.00 81.56 78 LEU A C 1
ATOM 644 O O . LEU A 1 78 ? -0.644 -9.101 -2.293 1.00 81.56 78 LEU A O 1
ATOM 648 N N . GLN A 1 79 ? -1.493 -9.212 -4.363 1.00 80.06 79 GLN A N 1
ATOM 649 C CA . GLN A 1 79 ? -2.896 -9.226 -3.944 1.00 80.06 79 GLN A CA 1
ATOM 650 C C . GLN A 1 79 ? -3.184 -10.384 -2.989 1.00 80.06 79 GLN A C 1
ATOM 652 O O . GLN A 1 79 ? -3.788 -10.170 -1.950 1.00 80.06 79 GLN A O 1
ATOM 657 N N . LYS A 1 80 ? -2.693 -11.599 -3.259 1.00 83.06 80 LYS A N 1
ATOM 658 C CA . LYS A 1 80 ? -2.904 -12.747 -2.355 1.00 83.06 80 LYS A CA 1
ATOM 659 C C . LYS A 1 80 ? -2.339 -12.546 -0.949 1.00 83.06 80 LYS A C 1
ATOM 661 O O . LYS A 1 80 ? -2.869 -13.134 -0.013 1.00 83.06 80 LYS A O 1
ATOM 666 N N . ILE A 1 81 ? -1.263 -11.773 -0.813 1.00 81.4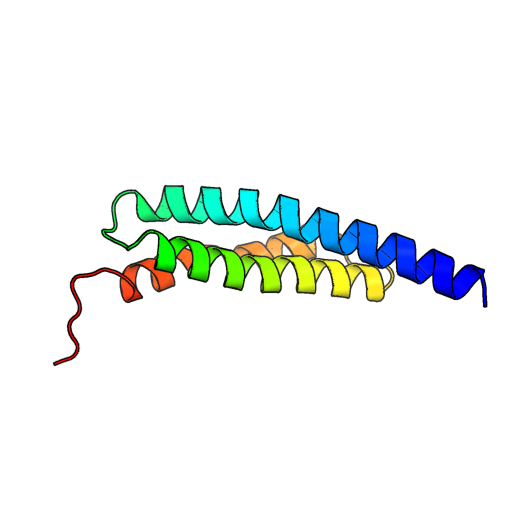4 81 ILE A N 1
ATOM 667 C CA . ILE A 1 81 ? -0.671 -11.449 0.488 1.00 81.44 81 ILE A CA 1
ATOM 668 C C . ILE A 1 81 ? -1.474 -10.323 1.141 1.00 81.44 81 ILE A C 1
ATOM 670 O O . ILE A 1 81 ? -1.917 -10.446 2.272 1.00 81.44 81 ILE A O 1
ATOM 674 N N . ILE A 1 82 ? -1.702 -9.229 0.417 1.00 79.31 82 ILE A N 1
ATOM 675 C CA . ILE A 1 82 ? -2.318 -8.019 0.969 1.00 79.31 82 ILE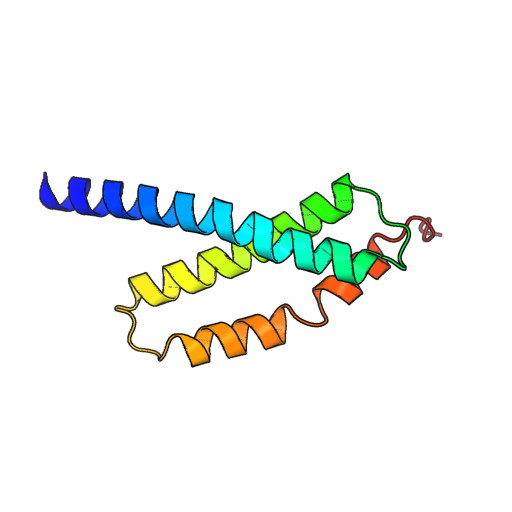 A CA 1
ATOM 676 C C . ILE A 1 82 ? -3.805 -8.240 1.301 1.00 79.31 82 ILE A C 1
ATOM 678 O O . ILE A 1 82 ? -4.291 -7.823 2.359 1.00 79.31 82 ILE A O 1
ATOM 682 N N . THR A 1 83 ? -4.540 -8.899 0.406 1.00 71.62 83 THR A N 1
ATOM 683 C CA . THR A 1 83 ? -5.978 -9.140 0.528 1.00 71.62 83 THR A CA 1
ATOM 684 C C . THR A 1 83 ? -6.251 -10.102 1.685 1.00 71.62 83 THR A C 1
ATOM 686 O O . THR A 1 83 ? -5.840 -11.258 1.686 1.00 71.62 83 THR A O 1
ATOM 689 N N . GLY A 1 84 ? -6.966 -9.610 2.699 1.00 79.31 84 GLY A N 1
ATOM 690 C CA . GLY A 1 84 ? -7.270 -10.331 3.938 1.00 79.31 84 GLY A CA 1
ATOM 691 C C . GLY A 1 84 ? -6.310 -10.015 5.087 1.00 79.31 84 GLY A C 1
ATOM 692 O O . GLY A 1 84 ? -6.758 -9.954 6.233 1.00 79.31 84 GLY A O 1
ATOM 693 N N . ASP A 1 85 ? -5.035 -9.726 4.807 1.00 87.00 85 ASP A N 1
ATOM 694 C CA . ASP A 1 85 ? -4.099 -9.243 5.830 1.00 87.00 85 ASP A CA 1
ATOM 695 C C . ASP A 1 85 ? -4.434 -7.822 6.289 1.00 87.00 85 ASP A C 1
ATOM 697 O O . ASP A 1 85 ? -4.392 -7.560 7.491 1.00 87.00 85 ASP A O 1
ATOM 701 N N . ILE A 1 86 ? -4.877 -6.942 5.380 1.00 90.62 86 ILE A N 1
ATOM 702 C CA . ILE A 1 86 ? -5.359 -5.599 5.752 1.00 90.62 86 ILE A CA 1
ATOM 703 C C . ILE A 1 86 ? -6.516 -5.690 6.756 1.00 90.62 86 ILE A C 1
ATOM 705 O O . ILE A 1 86 ? -6.488 -5.040 7.798 1.00 90.62 86 ILE A O 1
ATOM 709 N N . HIS A 1 87 ? -7.518 -6.528 6.477 1.00 91.00 87 HIS A N 1
ATOM 710 C CA . HIS A 1 87 ? -8.669 -6.702 7.366 1.00 91.00 87 HIS A CA 1
ATOM 711 C C . HIS A 1 87 ? -8.246 -7.262 8.734 1.00 91.00 87 HIS A C 1
ATOM 713 O O . HIS A 1 87 ? -8.667 -6.763 9.775 1.00 91.00 87 HIS A O 1
ATOM 719 N N . ARG A 1 88 ? -7.340 -8.253 8.754 1.00 91.69 88 ARG A N 1
ATOM 720 C CA . ARG A 1 88 ? -6.752 -8.762 10.005 1.00 91.69 88 ARG A CA 1
ATOM 721 C C . ARG A 1 88 ? -6.009 -7.675 10.783 1.00 91.69 88 ARG A C 1
ATOM 723 O O . ARG A 1 88 ? -6.109 -7.648 12.007 1.00 91.69 88 ARG A O 1
ATOM 730 N N . ALA A 1 89 ? -5.259 -6.808 10.105 1.00 92.31 89 ALA A N 1
ATOM 731 C CA . ALA A 1 89 ? -4.572 -5.690 10.741 1.00 92.31 89 ALA A CA 1
ATOM 732 C C . ALA A 1 89 ? -5.578 -4.706 11.352 1.00 92.31 89 ALA A C 1
ATOM 734 O O . ALA A 1 89 ? -5.451 -4.370 12.524 1.00 92.31 89 ALA A O 1
ATOM 735 N N . LEU A 1 90 ? -6.622 -4.324 10.613 1.00 93.06 90 LEU A N 1
ATOM 736 C CA . LEU A 1 90 ? -7.682 -3.441 11.109 1.00 93.06 90 LEU A CA 1
ATOM 737 C C . LEU A 1 90 ? -8.353 -3.977 12.377 1.00 93.06 90 LEU A C 1
ATOM 739 O O . LEU A 1 90 ? -8.543 -3.224 13.327 1.00 93.06 90 LEU A O 1
ATOM 743 N N . LEU A 1 91 ? -8.644 -5.280 12.436 1.00 92.56 91 LEU A N 1
ATOM 744 C CA . LEU A 1 91 ? -9.211 -5.900 13.637 1.00 92.56 91 LEU A CA 1
ATOM 745 C C . LEU A 1 91 ? -8.294 -5.769 14.863 1.00 92.56 91 LEU A C 1
ATOM 747 O O . LEU A 1 91 ? -8.795 -5.529 15.957 1.00 92.56 91 LEU A O 1
ATOM 751 N N . LYS A 1 92 ? -6.970 -5.870 14.683 1.00 91.81 92 LYS A N 1
ATOM 752 C CA . LYS A 1 92 ? -5.980 -5.686 15.763 1.00 91.81 92 LYS A CA 1
ATOM 753 C C . LYS A 1 92 ? -5.857 -4.235 16.233 1.00 91.81 92 LYS A C 1
ATOM 755 O O . LYS A 1 92 ? -5.478 -4.000 17.370 1.00 91.81 92 LYS A O 1
ATOM 760 N N . PHE A 1 93 ? -6.148 -3.275 15.358 1.00 91.00 93 PHE A N 1
ATOM 761 C CA . PHE A 1 93 ? -6.159 -1.842 15.673 1.00 91.00 93 PHE A CA 1
ATOM 762 C C . PHE A 1 93 ? -7.552 -1.328 16.073 1.00 91.00 93 PHE A C 1
ATOM 764 O O . PHE A 1 93 ? -7.746 -0.124 16.257 1.00 91.00 93 PHE A O 1
ATOM 771 N N . ARG A 1 94 ? -8.541 -2.219 16.211 1.00 91.12 94 ARG A N 1
ATOM 772 C CA . ARG A 1 94 ? -9.868 -1.856 16.707 1.00 91.12 94 ARG A CA 1
ATOM 773 C C . ARG A 1 94 ? -9.731 -1.310 18.125 1.00 91.12 94 ARG A C 1
ATOM 775 O O . ARG A 1 94 ? -9.138 -1.959 18.980 1.00 91.12 94 ARG A O 1
ATOM 782 N N . LYS A 1 95 ? -10.357 -0.166 18.405 1.00 82.50 95 LYS A N 1
ATOM 783 C CA . LYS A 1 95 ? -10.258 0.551 19.694 1.00 82.50 95 LYS A CA 1
ATOM 784 C C . LYS A 1 95 ? -10.699 -0.238 20.942 1.00 82.50 95 LYS A C 1
ATOM 786 O O . LYS A 1 95 ? -10.525 0.254 22.049 1.00 82.50 95 LYS A O 1
ATOM 791 N N . ASN A 1 96 ? -11.254 -1.439 20.777 1.00 65.75 96 ASN A N 1
ATOM 792 C CA . ASN A 1 96 ? -11.891 -2.216 21.843 1.00 65.75 96 ASN A CA 1
ATOM 793 C C . ASN A 1 96 ? -11.033 -3.366 22.408 1.00 65.75 96 ASN A C 1
ATOM 795 O O . ASN A 1 96 ? -11.587 -4.244 23.062 1.00 65.75 96 ASN A O 1
ATOM 799 N N . GLU A 1 97 ? -9.719 -3.396 22.179 1.00 56.09 97 GLU A N 1
ATOM 800 C CA . GLU A 1 97 ? -8.812 -4.287 22.922 1.00 56.09 97 GLU A CA 1
ATOM 801 C C . GLU A 1 97 ? -7.802 -3.457 23.721 1.00 56.09 97 GLU A C 1
ATOM 803 O O . GLU A 1 97 ? -6.678 -3.205 23.291 1.00 56.09 97 GLU A O 1
ATOM 808 N N . GLU A 1 98 ? -8.220 -3.023 24.914 1.00 46.28 98 GLU A N 1
ATOM 809 C CA . GLU A 1 98 ? -7.262 -2.794 25.995 1.00 46.28 98 GLU A CA 1
ATOM 810 C C . GLU A 1 98 ? -6.568 -4.136 26.291 1.00 46.28 98 GLU A C 1
ATOM 812 O O . GLU A 1 98 ? -7.259 -5.144 26.483 1.00 46.28 98 GLU A O 1
ATOM 817 N N . PRO A 1 99 ? -5.226 -4.200 26.310 1.00 52.31 99 PRO A N 1
ATOM 818 C CA . PRO A 1 99 ? -4.542 -5.390 26.780 1.00 52.31 99 PRO A CA 1
ATOM 819 C C . PRO A 1 99 ? -4.818 -5.544 28.281 1.00 52.31 99 PRO A C 1
ATOM 821 O O . PRO A 1 99 ? -4.488 -4.661 29.073 1.00 52.31 99 PRO A O 1
ATOM 824 N N . ASN A 1 100 ? -5.451 -6.664 28.632 1.00 39.44 100 ASN A N 1
ATOM 825 C CA . ASN A 1 100 ? -5.495 -7.208 29.991 1.00 39.44 100 ASN A CA 1
ATOM 826 C C . ASN A 1 100 ? -4.082 -7.580 30.466 1.00 39.44 100 ASN A C 1
ATOM 828 O O . ASN A 1 100 ? -3.301 -8.080 29.620 1.00 39.44 100 ASN A O 1
#